Protein AF-A0A2A4T2G9-F1 (afdb_monomer_lite)

Foldseek 3Di:
DDPLCPDPDPVNVVVVVVLVVCCVQANDVLSVVVVVLVVVLVVLQVLVQVLLVVCCVVPPDLVLSKHKDKDWDFDPVPNSHTRIFIKIWIARPPPRHTPDIGGPVLLVVLSVLSVVQVVCCVPVVDRPVVPDDNSSDPD

Structure (mmCIF, N/CA/C/O backbone):
data_AF-A0A2A4T2G9-F1
#
_entry.id   AF-A0A2A4T2G9-F1
#
loop_
_atom_site.group_PDB
_atom_site.id
_atom_site.type_symbol
_atom_site.label_atom_id
_atom_site.label_alt_id
_atom_site.label_comp_id
_atom_site.label_asym_id
_atom_site.label_entity_id
_atom_site.label_seq_id
_atom_site.pdbx_PDB_ins_code
_atom_site.Cartn_x
_atom_site.Cartn_y
_atom_site.Cartn_z
_atom_site.occupancy
_atom_site.B_iso_or_equiv
_atom_site.auth_seq_id
_atom_site.auth_comp_id
_atom_site.auth_asym_id
_atom_site.auth_atom_id
_atom_site.pdbx_PDB_model_num
ATOM 1 N N . MET A 1 1 ? 16.337 -1.772 11.554 1.00 42.78 1 MET A N 1
ATOM 2 C CA . MET A 1 1 ? 14.956 -1.747 11.045 1.00 42.78 1 MET A CA 1
ATOM 3 C C . MET A 1 1 ? 14.288 -0.587 11.750 1.00 42.78 1 MET A C 1
ATOM 5 O O . MET A 1 1 ? 14.227 -0.601 12.973 1.00 42.78 1 MET A O 1
ATOM 9 N N . ASP A 1 2 ? 14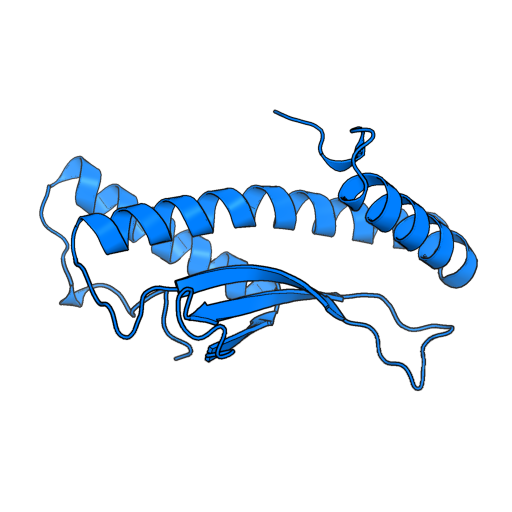.031 0.482 11.005 1.00 51.56 2 ASP A N 1
ATOM 10 C CA . ASP A 1 2 ? 13.635 1.786 11.535 1.00 51.56 2 ASP A CA 1
ATOM 11 C C . ASP A 1 2 ? 12.173 1.700 11.980 1.00 51.56 2 ASP A C 1
ATOM 13 O O . ASP A 1 2 ? 11.295 1.406 11.169 1.00 51.56 2 ASP A O 1
ATOM 17 N N . ASP A 1 3 ? 11.903 1.856 13.274 1.00 64.06 3 ASP A N 1
ATOM 18 C CA . ASP A 1 3 ? 10.545 1.755 13.797 1.00 64.06 3 ASP A CA 1
ATOM 19 C C . ASP A 1 3 ? 9.806 3.054 13.472 1.00 64.06 3 ASP A C 1
ATOM 21 O O . ASP A 1 3 ? 9.721 3.978 14.281 1.00 64.06 3 ASP A O 1
ATOM 25 N N . ARG A 1 4 ? 9.331 3.158 12.225 1.00 64.50 4 ARG A N 1
ATOM 26 C CA . ARG A 1 4 ? 8.678 4.356 11.678 1.00 64.50 4 ARG A CA 1
ATOM 27 C C . ARG A 1 4 ? 7.497 4.805 12.530 1.00 64.50 4 ARG A C 1
ATOM 29 O O . ARG A 1 4 ? 7.255 6.004 12.627 1.00 64.50 4 ARG A O 1
ATOM 36 N N . LEU A 1 5 ? 6.828 3.867 13.203 1.00 63.56 5 LEU A N 1
ATOM 37 C CA . LEU A 1 5 ? 5.745 4.145 14.144 1.00 63.56 5 LEU A CA 1
ATOM 38 C C . LEU A 1 5 ? 6.237 4.772 15.454 1.00 63.56 5 LEU A C 1
ATOM 40 O O . LEU A 1 5 ? 5.456 5.433 16.125 1.00 63.56 5 LEU A O 1
ATOM 44 N N . ASN A 1 6 ? 7.512 4.618 15.807 1.00 66.69 6 ASN A N 1
ATOM 45 C CA . ASN A 1 6 ? 8.126 5.175 17.013 1.00 66.69 6 ASN A CA 1
ATOM 46 C C . ASN A 1 6 ? 8.961 6.440 16.766 1.00 66.69 6 ASN A C 1
ATOM 48 O O . ASN A 1 6 ? 9.425 7.051 17.725 1.00 66.69 6 ASN A O 1
ATOM 52 N N . SER A 1 7 ? 9.100 6.878 15.515 1.00 72.69 7 SER A N 1
ATOM 53 C CA . SER A 1 7 ? 9.712 8.167 15.180 1.00 72.69 7 SER A CA 1
ATOM 54 C C . SER A 1 7 ? 8.839 9.368 15.605 1.00 72.69 7 SER A C 1
ATOM 56 O O . SER A 1 7 ? 7.619 9.246 15.745 1.00 72.69 7 SER A O 1
ATOM 58 N N . ASP A 1 8 ? 9.455 10.540 15.808 1.00 80.31 8 ASP A N 1
ATOM 59 C CA . ASP A 1 8 ? 8.764 11.813 16.110 1.00 80.31 8 ASP A CA 1
ATOM 60 C C . ASP A 1 8 ? 8.419 12.619 14.841 1.00 80.31 8 ASP A C 1
ATOM 62 O O . ASP A 1 8 ? 8.257 13.843 14.871 1.00 80.31 8 ASP A O 1
ATOM 66 N N . THR A 1 9 ? 8.307 11.951 13.692 1.00 86.81 9 THR A N 1
ATOM 67 C CA . THR A 1 9 ? 7.956 12.611 12.429 1.00 86.81 9 THR A CA 1
ATOM 68 C C . THR A 1 9 ? 6.475 13.014 12.396 1.00 86.81 9 THR A C 1
ATOM 70 O O . THR A 1 9 ? 5.640 12.400 13.074 1.00 86.81 9 THR A O 1
ATOM 73 N N . PRO A 1 10 ? 6.095 14.040 11.609 1.00 87.69 10 PRO A N 1
ATOM 74 C CA . PRO A 1 10 ? 4.690 14.377 11.380 1.00 87.69 10 PRO A CA 1
ATOM 75 C C . PRO A 1 10 ? 3.852 13.175 10.919 1.00 87.69 10 PRO A C 1
ATOM 77 O O . PRO A 1 10 ? 2.730 12.989 11.384 1.00 87.69 10 PRO A O 1
ATOM 80 N N . GLU A 1 11 ? 4.408 12.331 10.053 1.00 85.31 11 GLU A N 1
ATOM 81 C CA . GLU A 1 11 ? 3.769 11.131 9.521 1.00 85.31 11 GLU A CA 1
ATOM 82 C C . GLU A 1 11 ? 3.508 10.098 10.621 1.00 85.31 11 GLU A C 1
ATOM 84 O O . GLU A 1 11 ? 2.382 9.620 10.764 1.00 85.31 11 GLU A O 1
ATOM 89 N N . ALA A 1 12 ? 4.512 9.802 11.450 1.00 86.50 12 ALA A N 1
ATOM 90 C CA . ALA A 1 12 ? 4.368 8.878 12.571 1.00 86.50 12 ALA A CA 1
ATOM 91 C C . ALA A 1 12 ? 3.345 9.381 13.596 1.00 86.50 12 ALA A C 1
ATOM 93 O O . ALA A 1 12 ? 2.518 8.614 14.086 1.00 86.50 12 ALA A O 1
ATOM 94 N N . ASN A 1 13 ? 3.344 10.687 13.871 1.00 89.62 13 ASN A N 1
ATOM 95 C CA . ASN A 1 13 ? 2.365 11.312 14.756 1.00 89.62 13 ASN A CA 1
ATOM 96 C C . ASN A 1 13 ? 0.936 11.226 14.202 1.00 89.62 13 ASN A C 1
ATOM 98 O O . ASN A 1 13 ? -0.002 11.006 14.970 1.00 89.62 13 ASN A O 1
ATOM 102 N N . ASN A 1 14 ? 0.757 11.352 12.885 1.00 90.38 14 ASN A N 1
ATOM 103 C CA . ASN A 1 14 ? -0.546 11.169 12.248 1.00 90.38 14 ASN A CA 1
ATOM 104 C C . ASN A 1 14 ? -1.028 9.718 12.355 1.00 90.38 14 ASN A C 1
ATOM 106 O O . ASN A 1 14 ? -2.189 9.493 12.690 1.00 90.38 14 ASN A O 1
ATOM 110 N N . ILE A 1 15 ? -0.138 8.741 12.150 1.00 92.25 15 ILE A N 1
ATOM 111 C CA . ILE A 1 15 ? -0.479 7.321 12.306 1.00 92.25 15 ILE A CA 1
ATOM 112 C C . ILE A 1 15 ? -0.849 7.006 13.762 1.00 92.25 15 ILE A C 1
ATOM 114 O O . ILE A 1 15 ? -1.874 6.374 13.997 1.00 92.25 15 ILE A O 1
ATOM 118 N N . LYS A 1 16 ? -0.081 7.491 14.749 1.00 93.12 16 LYS A N 1
ATOM 119 C CA . LYS A 1 16 ? -0.399 7.312 16.181 1.00 93.12 16 LYS A CA 1
ATOM 120 C C . LYS A 1 16 ? -1.791 7.849 16.517 1.00 93.12 16 LYS A C 1
ATOM 122 O O . LYS A 1 16 ? -2.606 7.120 17.069 1.00 93.12 16 LYS A O 1
ATOM 127 N N . ARG A 1 17 ? -2.094 9.087 16.105 1.00 94.69 17 ARG A N 1
ATOM 128 C CA . ARG A 1 17 ? -3.419 9.700 16.313 1.00 94.69 17 ARG A CA 1
ATOM 129 C C . ARG A 1 17 ? -4.541 8.892 15.669 1.00 94.69 17 ARG A C 1
ATOM 131 O O . ARG A 1 17 ? -5.606 8.755 16.258 1.00 94.69 17 ARG A O 1
ATOM 138 N N . PHE A 1 18 ? -4.305 8.365 14.472 1.00 94.81 18 PHE A N 1
ATOM 139 C CA . PHE A 1 18 ? -5.270 7.518 13.786 1.00 94.81 18 PHE A CA 1
ATOM 140 C C . PHE A 1 18 ? -5.512 6.190 14.522 1.00 94.81 18 PHE A C 1
ATOM 142 O O . PHE A 1 18 ? -6.654 5.758 14.668 1.00 94.81 18 PHE A O 1
ATOM 149 N N . LEU A 1 19 ? -4.456 5.555 15.037 1.00 96.06 19 LEU A N 1
ATOM 150 C CA . LEU A 1 19 ? -4.580 4.336 15.840 1.00 96.06 19 LEU A CA 1
ATOM 151 C C . LEU A 1 19 ? -5.292 4.600 17.175 1.00 96.06 19 LEU A C 1
ATOM 153 O O . LEU A 1 19 ? -6.091 3.769 17.605 1.00 96.06 19 LEU A O 1
ATOM 157 N N . ASP A 1 20 ? -5.062 5.755 17.801 1.00 96.44 20 ASP A N 1
ATOM 158 C CA . ASP A 1 20 ? -5.785 6.171 19.007 1.00 96.44 20 ASP A CA 1
ATOM 159 C C . ASP A 1 20 ? -7.289 6.356 18.736 1.00 96.44 20 ASP A C 1
ATOM 161 O O . ASP A 1 20 ? -8.116 5.881 19.518 1.00 96.44 20 ASP A O 1
ATOM 165 N N . ASP A 1 21 ? -7.655 6.969 17.603 1.00 95.50 21 ASP A N 1
ATOM 166 C CA . ASP A 1 21 ? -9.050 7.069 17.148 1.00 95.50 21 ASP A CA 1
ATOM 167 C C . ASP A 1 21 ? -9.673 5.679 16.936 1.00 95.50 21 ASP A C 1
ATOM 169 O O . ASP A 1 21 ? -10.720 5.360 17.508 1.00 95.50 21 ASP A O 1
ATOM 173 N N . CYS A 1 22 ? -8.974 4.794 16.217 1.00 95.94 22 CYS A N 1
ATOM 174 C CA . CYS A 1 22 ? -9.404 3.409 16.029 1.00 95.94 22 CYS A CA 1
ATOM 175 C C . CYS A 1 22 ? -9.590 2.688 17.370 1.00 95.94 22 CYS A C 1
ATOM 177 O O . CYS A 1 22 ? -10.575 1.977 17.550 1.00 95.94 22 CYS A O 1
ATOM 179 N N . LYS A 1 23 ? -8.688 2.888 18.342 1.00 96.62 23 LYS A N 1
ATOM 180 C CA . LYS A 1 23 ? -8.797 2.293 19.684 1.00 96.62 23 LYS A CA 1
ATOM 181 C C . LYS A 1 23 ? -10.042 2.777 20.421 1.00 96.62 23 LYS A C 1
ATOM 183 O O . LYS A 1 23 ? -10.708 1.960 21.054 1.00 96.62 23 LYS A O 1
ATOM 188 N N . GLY A 1 24 ? -10.366 4.067 20.330 1.00 95.75 24 GLY A N 1
ATOM 189 C CA . GLY A 1 24 ? -11.584 4.625 20.919 1.00 95.75 24 GLY A CA 1
ATOM 190 C C . GLY A 1 24 ? -12.863 4.066 20.293 1.00 95.75 24 GLY A C 1
ATOM 191 O O . GLY A 1 24 ? -13.859 3.876 20.990 1.00 95.75 24 GLY A O 1
ATOM 192 N N . ARG A 1 25 ? -12.821 3.769 18.993 1.00 95.44 25 ARG A N 1
ATOM 193 C CA . ARG A 1 25 ? -13.981 3.378 18.187 1.00 95.44 25 ARG A CA 1
ATOM 194 C C . ARG A 1 25 ? -14.234 1.867 18.151 1.00 95.44 25 ARG A C 1
ATOM 196 O O . ARG A 1 25 ? -15.366 1.428 18.314 1.00 95.44 25 ARG A O 1
ATOM 203 N N . LEU A 1 26 ? -13.176 1.078 17.972 1.00 96.00 26 LEU A N 1
ATOM 204 C CA . LEU A 1 26 ? -13.214 -0.373 17.739 1.00 96.00 26 LEU A CA 1
ATOM 205 C C . LEU A 1 26 ? -12.724 -1.200 18.934 1.00 96.00 26 LEU A C 1
ATOM 207 O O . LEU A 1 26 ? -12.946 -2.411 18.989 1.00 96.00 26 LEU A O 1
ATOM 211 N N . GLY A 1 27 ? -12.059 -0.557 19.894 1.00 96.50 27 GLY A N 1
ATOM 212 C CA . GLY A 1 27 ? -11.424 -1.214 21.027 1.00 96.50 27 GLY A CA 1
ATOM 213 C C . GLY A 1 27 ? -10.005 -1.708 20.734 1.00 96.50 27 GLY A C 1
ATOM 214 O O . GLY A 1 27 ? -9.544 -1.806 19.599 1.00 96.50 27 GLY A O 1
ATOM 215 N N . GLU A 1 28 ? -9.290 -2.032 21.808 1.00 96.44 28 GLU A N 1
ATOM 216 C CA . GLU A 1 28 ? -7.848 -2.292 21.777 1.00 96.44 28 GLU A CA 1
ATOM 217 C C . GLU A 1 28 ? -7.444 -3.492 20.913 1.00 96.44 28 GLU A C 1
ATOM 219 O O . GLU A 1 28 ? -6.494 -3.395 20.139 1.00 96.44 28 GLU A O 1
ATOM 224 N N . ALA A 1 29 ? -8.178 -4.604 21.004 1.00 96.25 29 ALA A N 1
ATOM 225 C CA . ALA A 1 29 ? -7.830 -5.834 20.296 1.00 96.25 29 ALA A CA 1
ATOM 226 C C . ALA A 1 29 ? -7.854 -5.659 18.767 1.00 96.25 29 ALA A C 1
ATOM 228 O O . ALA A 1 29 ? -6.902 -6.047 18.090 1.00 96.25 29 ALA A O 1
ATOM 229 N N . LYS A 1 30 ? -8.910 -5.033 18.231 1.00 95.50 30 LYS A N 1
ATOM 230 C CA . LYS A 1 30 ? -9.046 -4.771 16.791 1.00 95.50 30 LYS A CA 1
ATOM 231 C C . LYS A 1 30 ? -7.990 -3.786 16.295 1.00 95.50 30 LYS A C 1
ATOM 233 O O . LYS A 1 30 ? -7.350 -4.030 15.276 1.00 95.50 30 LYS A O 1
ATOM 238 N N . THR A 1 31 ? -7.735 -2.719 17.051 1.00 96.62 31 THR A N 1
ATOM 239 C CA . THR A 1 31 ? -6.690 -1.748 16.702 1.00 96.62 31 THR A CA 1
ATOM 240 C C . THR A 1 31 ? -5.304 -2.379 16.672 1.00 96.62 31 THR A C 1
ATOM 242 O O . THR A 1 31 ? -4.529 -2.088 15.765 1.00 96.62 31 THR A O 1
ATOM 245 N N . MET A 1 32 ? -4.978 -3.262 17.622 1.00 95.38 32 MET A N 1
ATOM 246 C CA . MET A 1 32 ? -3.697 -3.974 17.610 1.00 95.38 32 MET A CA 1
ATOM 247 C C . MET A 1 32 ? -3.552 -4.862 16.370 1.00 95.38 32 MET A C 1
ATOM 249 O O . MET A 1 32 ? -2.488 -4.863 15.755 1.00 95.38 32 MET A O 1
ATOM 253 N N . GLN A 1 33 ? -4.610 -5.577 15.973 1.00 95.94 33 GLN A N 1
ATOM 254 C CA . GLN A 1 33 ? -4.600 -6.387 14.748 1.00 95.94 33 GLN A CA 1
ATOM 255 C C . GLN A 1 33 ? -4.354 -5.522 13.508 1.00 95.94 33 GLN A C 1
ATOM 257 O O . GLN A 1 33 ? -3.468 -5.827 12.711 1.00 95.94 33 GLN A O 1
ATOM 262 N N . PHE A 1 34 ? -5.070 -4.403 13.384 1.00 96.56 34 PHE A N 1
ATOM 263 C CA . PHE A 1 34 ? -4.869 -3.467 12.282 1.00 96.56 34 PHE A CA 1
ATOM 264 C C . PHE A 1 34 ? -3.454 -2.863 12.279 1.00 96.56 34 PHE A C 1
ATOM 266 O O . PHE A 1 34 ? -2.818 -2.794 11.231 1.00 96.56 34 PHE A O 1
ATOM 273 N N . ALA A 1 35 ? -2.917 -2.479 13.440 1.00 95.62 35 ALA A N 1
ATOM 274 C CA . ALA A 1 35 ? -1.572 -1.913 13.547 1.00 95.62 35 ALA A CA 1
ATOM 275 C C . ALA A 1 35 ? -0.478 -2.887 13.072 1.00 95.62 35 ALA A C 1
ATOM 277 O O . ALA A 1 35 ? 0.503 -2.455 12.465 1.00 95.62 35 ALA A O 1
ATOM 278 N N . VAL A 1 36 ? -0.651 -4.194 13.307 1.00 95.50 36 VAL A N 1
ATOM 279 C CA . VAL A 1 36 ? 0.256 -5.233 12.790 1.00 95.50 36 VAL A CA 1
ATOM 280 C C . VAL A 1 36 ? 0.225 -5.270 11.262 1.00 95.50 36 VAL A C 1
ATOM 282 O O . VAL A 1 36 ? 1.286 -5.239 10.638 1.00 95.50 36 VAL A O 1
ATOM 285 N N . ILE A 1 37 ? -0.970 -5.268 10.663 1.00 96.06 37 ILE A N 1
ATOM 286 C CA . ILE A 1 37 ? -1.148 -5.261 9.202 1.00 96.06 37 ILE A CA 1
ATOM 287 C C . ILE A 1 37 ? -0.552 -3.986 8.597 1.00 96.06 37 ILE A C 1
ATOM 289 O O . ILE A 1 37 ? 0.207 -4.051 7.634 1.00 96.06 37 ILE A O 1
ATOM 293 N N . LEU A 1 38 ? -0.835 -2.826 9.193 1.00 96.00 38 LEU A N 1
ATOM 294 C CA . LEU A 1 38 ? -0.313 -1.538 8.743 1.00 96.00 38 LEU A CA 1
ATOM 295 C C . LEU A 1 38 ? 1.219 -1.510 8.761 1.00 96.00 38 LEU A C 1
ATOM 297 O O . LEU A 1 38 ? 1.837 -1.053 7.802 1.00 96.00 38 LEU A O 1
ATOM 301 N N . LYS A 1 39 ? 1.840 -2.014 9.834 1.00 93.88 39 LYS A N 1
ATOM 302 C CA . LYS A 1 39 ? 3.300 -2.101 9.931 1.00 93.88 39 LYS A CA 1
ATOM 303 C C . LYS A 1 39 ? 3.876 -3.010 8.846 1.00 93.88 39 LYS A C 1
ATOM 305 O O . LYS A 1 39 ? 4.801 -2.600 8.154 1.00 93.88 39 LYS A O 1
ATOM 310 N N . GLN A 1 40 ? 3.304 -4.201 8.672 1.00 95.56 40 GLN A N 1
ATOM 311 C CA . GLN A 1 40 ? 3.728 -5.132 7.628 1.00 95.56 40 GLN A CA 1
ATOM 312 C C . GLN A 1 40 ? 3.634 -4.489 6.238 1.00 95.56 40 GLN A C 1
ATOM 314 O O . GLN A 1 40 ? 4.567 -4.587 5.446 1.00 95.56 40 GLN A O 1
ATOM 319 N N . ALA A 1 41 ? 2.533 -3.793 5.958 1.00 96.25 41 ALA A N 1
ATOM 320 C CA . ALA A 1 41 ? 2.329 -3.119 4.688 1.00 96.25 41 ALA A CA 1
ATOM 321 C C . ALA A 1 41 ? 3.343 -1.992 4.445 1.00 96.25 41 ALA A C 1
ATOM 323 O O . ALA A 1 41 ? 3.792 -1.826 3.316 1.00 96.25 41 ALA A O 1
ATOM 324 N N . LEU A 1 42 ? 3.737 -1.239 5.480 1.00 93.81 42 LEU A N 1
ATOM 325 C CA . LEU A 1 42 ? 4.780 -0.211 5.369 1.00 93.81 42 LEU A CA 1
ATOM 326 C C . LEU A 1 42 ? 6.145 -0.807 5.004 1.00 93.81 42 LEU A C 1
ATOM 328 O O . LEU A 1 42 ? 6.829 -0.243 4.151 1.00 93.81 42 LEU A O 1
ATOM 332 N N . ASP A 1 43 ? 6.519 -1.931 5.618 1.00 93.31 43 ASP A N 1
ATOM 333 C CA . ASP A 1 43 ? 7.782 -2.618 5.321 1.00 93.31 43 ASP A CA 1
ATOM 334 C C . ASP A 1 43 ? 7.776 -3.167 3.880 1.00 93.31 43 ASP A C 1
ATOM 336 O O . ASP A 1 43 ? 8.703 -2.931 3.106 1.00 93.31 43 ASP A O 1
ATOM 340 N N . GLN A 1 44 ? 6.680 -3.817 3.480 1.00 96.56 44 GLN A N 1
ATOM 341 C CA . GLN A 1 44 ? 6.496 -4.370 2.132 1.00 96.56 44 GLN A CA 1
ATOM 342 C C . GLN A 1 44 ? 6.407 -3.290 1.038 1.00 96.56 44 GLN A C 1
ATOM 344 O O . GLN A 1 44 ? 6.801 -3.511 -0.109 1.00 96.56 44 GLN A O 1
ATOM 349 N N . LEU A 1 45 ? 5.905 -2.097 1.368 1.00 96.19 45 LEU A N 1
ATOM 350 C CA . LEU A 1 45 ? 5.826 -0.971 0.437 1.00 96.19 45 LEU A CA 1
ATOM 351 C C . LEU A 1 45 ? 7.212 -0.457 0.028 1.00 96.19 45 LEU A C 1
ATOM 353 O O . LEU A 1 45 ? 7.409 -0.060 -1.127 1.00 96.19 45 LEU A O 1
ATOM 357 N N . ASP A 1 46 ? 8.158 -0.421 0.967 1.00 94.19 46 ASP A N 1
ATOM 358 C CA . ASP A 1 46 ? 9.531 -0.004 0.683 1.00 94.19 46 ASP A CA 1
ATOM 359 C C . ASP A 1 46 ? 10.190 -0.970 -0.306 1.00 94.19 46 ASP A C 1
ATOM 361 O O . ASP A 1 46 ? 10.752 -0.533 -1.313 1.00 94.19 46 ASP A O 1
ATOM 365 N N . GLU A 1 47 ? 10.032 -2.270 -0.056 1.00 96.06 47 GLU A N 1
ATOM 366 C CA . GLU A 1 47 ? 10.522 -3.359 -0.901 1.00 96.06 47 GLU A CA 1
ATOM 367 C C . GLU A 1 47 ? 9.932 -3.281 -2.322 1.00 96.06 47 GLU A C 1
ATOM 369 O O . GLU A 1 47 ? 10.666 -3.221 -3.312 1.00 96.06 47 GLU A O 1
ATOM 374 N N . ALA A 1 48 ? 8.608 -3.141 -2.446 1.00 96.88 48 ALA A N 1
ATOM 375 C CA . ALA A 1 48 ? 7.951 -2.977 -3.744 1.00 96.88 48 ALA A CA 1
ATOM 376 C C . ALA A 1 48 ? 8.487 -1.766 -4.528 1.00 96.88 48 ALA A C 1
ATOM 378 O O . ALA A 1 48 ? 8.685 -1.816 -5.749 1.00 96.88 48 ALA A O 1
ATOM 379 N N . ASN A 1 49 ? 8.732 -0.645 -3.843 1.00 96.50 49 ASN A N 1
ATOM 380 C CA . ASN A 1 49 ? 9.273 0.561 -4.465 1.00 96.50 49 ASN A CA 1
ATOM 381 C C . ASN A 1 49 ? 10.759 0.427 -4.834 1.00 96.50 49 ASN A C 1
ATOM 383 O O . ASN A 1 49 ? 11.205 1.087 -5.781 1.00 96.50 49 ASN A O 1
ATOM 387 N N . GLU A 1 50 ? 11.518 -0.419 -4.139 1.00 95.19 50 GLU A N 1
ATOM 388 C CA . GLU A 1 50 ? 12.879 -0.796 -4.521 1.00 95.19 50 GLU A CA 1
ATOM 389 C C . GLU A 1 50 ? 12.877 -1.595 -5.830 1.00 95.19 50 GLU A C 1
ATOM 391 O O . GLU A 1 50 ? 13.520 -1.169 -6.797 1.00 95.19 50 GLU A O 1
ATOM 396 N N . TYR A 1 51 ? 12.064 -2.654 -5.924 1.00 94.31 51 TYR A N 1
ATOM 397 C CA . TYR A 1 51 ? 11.906 -3.439 -7.156 1.00 94.31 51 TYR A CA 1
ATOM 398 C C . TYR A 1 51 ? 11.450 -2.576 -8.332 1.00 94.31 51 TYR A C 1
ATOM 400 O O . TYR A 1 51 ? 12.000 -2.645 -9.433 1.00 94.31 51 TYR A O 1
ATOM 408 N N . THR A 1 52 ? 10.493 -1.682 -8.086 1.00 93.62 52 THR A N 1
ATOM 409 C CA . THR A 1 52 ? 9.987 -0.737 -9.089 1.00 93.62 52 THR A CA 1
ATOM 410 C C . THR A 1 52 ? 11.082 0.191 -9.609 1.00 93.62 52 THR A C 1
ATOM 412 O O . THR A 1 52 ? 11.214 0.397 -10.819 1.00 93.62 52 THR A O 1
ATOM 415 N N . ARG A 1 53 ? 11.902 0.742 -8.707 1.00 92.38 53 ARG A N 1
ATOM 416 C CA . ARG A 1 53 ? 13.020 1.619 -9.073 1.00 92.38 53 ARG A CA 1
ATOM 417 C C . ARG A 1 53 ? 14.067 0.864 -9.879 1.00 92.38 53 ARG A C 1
ATOM 419 O O . ARG A 1 53 ? 14.561 1.388 -10.879 1.00 92.38 53 ARG A O 1
ATOM 426 N N . PHE A 1 54 ? 14.390 -0.357 -9.464 1.00 91.38 54 PHE A N 1
ATOM 427 C CA . PHE A 1 54 ? 15.334 -1.200 -10.180 1.00 91.38 54 PHE A CA 1
ATOM 428 C C . PHE A 1 54 ? 14.838 -1.521 -11.593 1.00 91.38 54 PHE A C 1
ATOM 430 O O . PHE A 1 54 ? 15.575 -1.318 -12.562 1.00 91.38 54 PHE A O 1
ATOM 437 N N . ARG A 1 55 ? 13.566 -1.924 -11.737 1.00 89.94 55 ARG A N 1
ATOM 438 C CA . ARG A 1 55 ? 12.932 -2.136 -13.044 1.00 89.94 55 ARG A CA 1
ATOM 439 C C . ARG A 1 55 ? 13.046 -0.905 -13.927 1.00 89.94 55 ARG A C 1
ATOM 441 O O . ARG A 1 55 ? 13.461 -1.044 -15.072 1.00 89.94 55 ARG A O 1
ATOM 448 N N . PHE A 1 56 ? 12.710 0.279 -13.416 1.00 89.75 56 PHE A N 1
ATOM 449 C CA . PHE A 1 56 ? 12.785 1.517 -14.193 1.00 89.75 56 PHE A CA 1
ATOM 450 C C . PHE A 1 56 ? 14.213 1.822 -14.661 1.00 89.75 56 PHE A C 1
ATOM 452 O O . PHE A 1 56 ? 14.416 2.201 -15.811 1.00 89.75 56 PHE A O 1
ATOM 459 N N . PHE A 1 57 ? 15.215 1.615 -13.801 1.00 88.75 57 PHE A N 1
ATOM 460 C CA . PHE A 1 57 ? 16.617 1.817 -14.167 1.00 88.75 57 PHE A CA 1
ATOM 461 C C . PHE A 1 57 ? 17.076 0.860 -15.279 1.00 88.75 57 PHE A C 1
ATOM 463 O O . PHE A 1 57 ? 17.818 1.263 -16.173 1.00 88.75 57 PHE A O 1
ATOM 470 N N . LYS A 1 58 ? 16.633 -0.403 -15.245 1.00 86.75 58 LYS A N 1
ATOM 471 C CA . LYS A 1 58 ? 16.997 -1.417 -16.248 1.00 86.75 58 LYS A CA 1
ATOM 472 C C . LYS A 1 58 ? 16.194 -1.305 -17.542 1.00 86.75 58 LYS A C 1
ATOM 474 O O . LYS A 1 58 ? 16.746 -1.483 -18.625 1.00 86.75 58 LYS A O 1
ATOM 479 N N . PHE A 1 59 ? 14.907 -0.997 -17.433 1.00 84.50 59 PHE A N 1
ATOM 480 C CA . PHE A 1 59 ? 13.969 -0.863 -18.542 1.00 84.50 59 PHE A CA 1
ATOM 481 C C . PHE A 1 59 ? 13.168 0.426 -18.365 1.00 84.50 59 PHE A C 1
ATOM 483 O O . PHE A 1 59 ? 12.046 0.393 -17.851 1.00 84.50 59 PHE A O 1
ATOM 490 N N . PRO A 1 60 ? 13.724 1.573 -18.789 1.00 81.19 60 PRO A N 1
ATOM 491 C CA . PRO A 1 60 ? 13.035 2.845 -18.671 1.00 81.19 60 PRO A CA 1
ATOM 492 C C . PRO A 1 60 ? 11.741 2.814 -19.479 1.00 81.19 60 PRO A C 1
ATOM 494 O O . PRO A 1 60 ? 11.748 2.752 -20.710 1.00 81.19 60 PRO A O 1
ATOM 497 N N . LEU A 1 61 ? 10.615 2.876 -18.776 1.00 77.81 61 LEU A N 1
ATOM 498 C CA . LEU A 1 61 ? 9.284 2.989 -19.358 1.00 77.81 61 LEU A CA 1
ATOM 499 C C . LEU A 1 61 ? 8.662 4.284 -18.830 1.00 77.81 61 LEU A C 1
ATOM 501 O O . LEU A 1 61 ? 7.917 4.233 -17.861 1.00 77.81 61 LEU A O 1
ATOM 505 N N . PRO A 1 62 ? 8.943 5.459 -19.429 1.00 72.75 62 PRO A N 1
ATOM 506 C CA . PRO A 1 62 ? 8.519 6.749 -18.869 1.00 72.75 62 PRO A CA 1
ATOM 507 C C . PRO A 1 62 ? 7.005 6.878 -18.658 1.00 72.75 62 PRO A C 1
ATOM 509 O O . PRO A 1 62 ? 6.554 7.523 -17.715 1.00 72.75 62 PRO A O 1
ATOM 512 N N . LYS A 1 63 ? 6.205 6.228 -19.515 1.00 74.50 63 LYS A N 1
ATOM 513 C CA . LYS A 1 63 ? 4.739 6.182 -19.380 1.00 74.50 63 LYS A CA 1
ATOM 514 C C . LYS A 1 63 ? 4.273 5.357 -18.169 1.00 74.50 63 LYS A C 1
ATOM 516 O O . LYS A 1 63 ? 3.176 5.587 -17.677 1.00 74.50 63 LYS A O 1
ATOM 521 N N . ASN A 1 64 ? 5.131 4.468 -17.670 1.00 74.50 64 ASN A N 1
ATOM 522 C CA . ASN A 1 64 ? 4.879 3.529 -16.579 1.00 74.50 64 ASN A CA 1
ATOM 523 C C . ASN A 1 64 ? 5.931 3.681 -15.459 1.00 74.50 64 ASN A C 1
ATOM 525 O O . ASN A 1 64 ? 6.290 2.700 -14.810 1.00 74.50 64 ASN A O 1
ATOM 529 N N . ASP A 1 65 ? 6.464 4.891 -15.255 1.00 89.81 65 ASP A N 1
ATOM 530 C CA . ASP A 1 65 ? 7.263 5.209 -14.070 1.00 89.81 65 ASP A CA 1
ATOM 531 C C . ASP A 1 65 ? 6.312 5.287 -12.879 1.00 89.81 65 ASP A C 1
ATOM 533 O O . ASP A 1 65 ? 5.620 6.289 -12.690 1.00 89.81 65 ASP A O 1
ATOM 537 N N . VAL A 1 66 ? 6.198 4.181 -12.148 1.00 92.69 66 VAL A N 1
ATOM 538 C CA . VAL A 1 66 ? 5.219 4.030 -11.076 1.00 92.69 66 VAL A CA 1
ATOM 539 C C . VAL A 1 66 ? 5.844 4.199 -9.695 1.00 92.69 66 VAL A C 1
ATOM 541 O O . VAL A 1 66 ? 7.052 4.063 -9.480 1.00 92.69 66 VAL A O 1
ATOM 544 N N . ILE A 1 67 ? 4.993 4.536 -8.737 1.00 95.81 67 ILE A N 1
ATOM 545 C CA . ILE A 1 67 ? 5.304 4.548 -7.314 1.00 95.81 67 ILE A CA 1
ATOM 546 C C . ILE A 1 67 ? 4.094 4.025 -6.548 1.00 95.81 67 ILE A C 1
ATOM 548 O O . ILE A 1 67 ? 2.953 4.392 -6.848 1.00 95.81 67 ILE A O 1
ATOM 552 N N . PHE A 1 68 ? 4.361 3.186 -5.554 1.00 97.19 68 PHE A N 1
ATOM 553 C CA . PHE A 1 68 ? 3.351 2.679 -4.641 1.00 97.19 68 PHE A CA 1
ATOM 554 C C . PHE A 1 68 ? 3.298 3.541 -3.381 1.00 97.19 68 PHE A C 1
ATOM 556 O O . PHE A 1 68 ? 4.337 3.903 -2.820 1.00 97.19 68 PHE A O 1
ATOM 563 N N . THR A 1 69 ? 2.090 3.854 -2.921 1.00 96.44 69 THR A N 1
ATOM 564 C CA . THR A 1 69 ? 1.825 4.496 -1.629 1.00 96.44 69 THR A CA 1
ATOM 565 C C . THR A 1 69 ? 0.794 3.699 -0.843 1.00 96.44 69 THR A C 1
ATOM 567 O O . THR A 1 69 ? -0.072 3.048 -1.425 1.00 96.44 69 THR A O 1
ATOM 570 N N . LEU A 1 70 ? 0.884 3.756 0.484 1.00 96.25 70 LEU A N 1
ATOM 571 C CA . LEU A 1 70 ? -0.086 3.131 1.374 1.00 96.25 70 LEU A CA 1
ATOM 572 C C . LEU A 1 70 ? -1.269 4.069 1.611 1.00 96.25 70 LEU A C 1
ATOM 574 O O . LEU A 1 70 ? -1.089 5.259 1.860 1.00 96.25 70 LEU A O 1
ATOM 578 N N . GLU A 1 71 ? -2.468 3.510 1.561 1.00 96.06 71 GLU A N 1
ATOM 579 C CA . GLU A 1 71 ? -3.724 4.171 1.883 1.00 96.06 71 GLU A CA 1
ATOM 580 C C . GLU A 1 71 ? -4.448 3.375 2.971 1.00 96.06 71 GLU A C 1
ATOM 582 O O . GLU A 1 71 ? -4.339 2.148 3.041 1.00 96.06 71 GLU A O 1
ATOM 587 N N . VAL A 1 72 ? -5.212 4.082 3.802 1.00 96.19 72 VAL A N 1
ATOM 588 C CA . VAL A 1 72 ? -6.148 3.468 4.744 1.00 96.19 72 VAL A CA 1
ATOM 589 C C . VAL A 1 72 ? -7.559 3.830 4.307 1.00 96.19 72 VAL A C 1
ATOM 591 O O . VAL A 1 72 ? -7.871 5.007 4.120 1.00 96.19 72 VAL A O 1
ATOM 594 N N . MET A 1 73 ? -8.389 2.813 4.119 1.00 96.25 73 MET A N 1
ATOM 595 C CA . MET A 1 73 ? -9.762 2.926 3.645 1.00 96.25 73 MET A CA 1
ATOM 596 C C . MET A 1 73 ? -10.720 2.694 4.810 1.00 96.25 73 MET A C 1
ATOM 598 O O . MET A 1 73 ? -10.512 1.786 5.612 1.00 96.25 73 MET A O 1
ATOM 602 N N . ILE A 1 74 ? -11.745 3.539 4.912 1.00 95.31 74 ILE A N 1
ATOM 603 C CA . ILE A 1 74 ? -12.831 3.416 5.890 1.00 95.31 74 ILE A CA 1
ATOM 604 C C . ILE A 1 74 ? -14.137 3.794 5.192 1.00 95.31 74 ILE A C 1
ATOM 606 O O . ILE A 1 74 ? -14.186 4.794 4.466 1.00 95.31 74 ILE A O 1
ATOM 610 N N . ASP A 1 75 ? -15.199 3.035 5.437 1.00 95.12 75 ASP A N 1
ATOM 611 C CA . ASP A 1 75 ? -16.553 3.393 5.040 1.00 95.12 75 ASP A CA 1
ATOM 612 C C . ASP A 1 75 ? -17.097 4.502 5.953 1.00 95.12 75 ASP A C 1
ATOM 614 O O . ASP A 1 75 ? -17.348 4.339 7.149 1.00 95.12 75 ASP A O 1
ATOM 618 N N . VAL A 1 76 ? -17.301 5.679 5.365 1.00 94.75 76 VAL A N 1
ATOM 619 C CA . VAL A 1 76 ? -17.795 6.867 6.072 1.00 94.75 76 VAL A CA 1
ATOM 620 C C . VAL A 1 76 ? -19.242 6.727 6.550 1.00 94.75 76 VAL A C 1
ATOM 622 O O . VAL A 1 76 ? -19.651 7.433 7.471 1.00 94.75 76 VAL A O 1
ATOM 625 N N . THR A 1 77 ? -20.030 5.839 5.942 1.00 97.00 77 THR A N 1
ATOM 626 C CA . THR A 1 77 ? -21.439 5.623 6.298 1.00 97.00 77 THR A CA 1
ATOM 627 C C . THR A 1 77 ? -21.587 4.765 7.549 1.00 97.00 77 THR A C 1
ATOM 629 O O . THR A 1 77 ? -22.529 4.945 8.322 1.00 97.00 77 THR A O 1
ATOM 632 N N . THR A 1 78 ? -20.616 3.888 7.788 1.00 95.31 78 THR A N 1
ATOM 633 C CA . THR A 1 78 ? -20.523 2.994 8.946 1.00 95.31 78 THR A CA 1
ATOM 634 C C . THR A 1 78 ? -19.319 3.331 9.819 1.00 95.31 78 THR A C 1
ATOM 636 O O . THR A 1 78 ? -18.911 2.516 10.645 1.00 95.31 78 THR A O 1
ATOM 639 N N . TYR A 1 79 ? -18.796 4.561 9.712 1.00 92.25 79 TYR A N 1
ATOM 640 C CA . TYR A 1 79 ? -17.539 4.978 10.333 1.00 92.25 79 TYR A CA 1
ATOM 641 C C . TYR A 1 79 ? -17.438 4.619 11.808 1.00 92.25 79 TYR A C 1
ATOM 643 O O . TYR A 1 79 ? -16.349 4.342 12.252 1.00 92.25 79 TYR A O 1
ATOM 651 N N . THR A 1 80 ? -18.507 4.586 12.605 1.00 92.06 80 THR A N 1
ATOM 652 C CA . THR A 1 80 ? -18.414 4.240 14.038 1.00 92.06 80 THR A CA 1
ATOM 653 C C . THR A 1 80 ? -18.119 2.769 14.322 1.00 92.06 80 THR A C 1
ATOM 655 O O . THR A 1 80 ? -17.674 2.457 15.420 1.00 92.06 80 THR A O 1
ATOM 658 N N . ILE A 1 81 ? -18.340 1.875 13.361 1.00 92.12 81 ILE A N 1
ATOM 659 C CA . ILE A 1 81 ? -18.216 0.420 13.533 1.00 92.12 81 ILE A CA 1
ATOM 660 C C . ILE A 1 81 ? -17.341 -0.248 12.469 1.00 92.12 81 ILE A C 1
ATOM 662 O O . ILE A 1 81 ? -16.987 -1.410 12.638 1.00 92.12 81 ILE A O 1
ATOM 666 N N . ASP A 1 82 ? -17.009 0.474 11.399 1.00 95.44 82 ASP A N 1
ATOM 667 C CA . ASP A 1 82 ? -16.252 -0.047 10.267 1.00 95.44 82 ASP A CA 1
ATOM 668 C C . ASP A 1 82 ? -14.802 -0.370 10.633 1.00 95.44 82 ASP A C 1
ATOM 670 O O . ASP A 1 82 ? -14.150 0.408 11.340 1.00 95.44 82 ASP A O 1
ATOM 674 N N . ASP A 1 83 ? -14.295 -1.500 10.155 1.00 94.06 83 ASP A N 1
ATOM 675 C CA . ASP A 1 83 ? -12.915 -1.911 10.389 1.00 94.06 83 ASP A CA 1
ATOM 676 C C . ASP A 1 83 ? -12.023 -1.305 9.287 1.00 94.06 83 ASP A C 1
ATOM 678 O O . ASP A 1 83 ? -12.277 -1.547 8.111 1.00 94.06 83 ASP A O 1
ATOM 682 N N . PRO A 1 84 ? -10.989 -0.507 9.622 1.00 96.25 84 PRO A N 1
ATOM 683 C CA . PRO A 1 84 ? -10.139 0.116 8.615 1.00 96.25 84 PRO A CA 1
ATOM 684 C C . PRO A 1 84 ? -9.374 -0.932 7.806 1.00 96.25 84 PRO A C 1
ATOM 686 O O . PRO A 1 84 ? -8.820 -1.887 8.355 1.00 96.25 84 PRO A O 1
ATOM 689 N N . GLU A 1 85 ? -9.261 -0.692 6.504 1.00 96.56 85 GLU A N 1
ATOM 690 C CA . GLU A 1 85 ? -8.563 -1.572 5.572 1.00 96.56 85 GLU A CA 1
ATOM 691 C C . GLU A 1 85 ? -7.309 -0.899 5.016 1.00 96.56 85 GLU A C 1
ATOM 693 O O . GLU A 1 85 ? -7.282 0.307 4.763 1.00 96.56 85 GLU A O 1
ATOM 698 N N . VAL A 1 86 ? -6.254 -1.682 4.790 1.00 97.44 86 VAL A N 1
ATOM 699 C CA . VAL A 1 86 ? -5.060 -1.209 4.084 1.00 97.44 86 VAL A CA 1
ATOM 700 C C . VAL A 1 86 ? -5.234 -1.441 2.587 1.00 97.44 86 VAL A C 1
ATOM 702 O O . VAL A 1 86 ? -5.570 -2.542 2.146 1.00 97.44 86 VAL A O 1
ATOM 705 N N . ALA A 1 87 ? -4.944 -0.411 1.800 1.00 97.69 87 ALA A N 1
ATOM 706 C CA . ALA A 1 87 ? -4.908 -0.483 0.350 1.00 97.69 87 ALA A CA 1
ATOM 707 C C . ALA A 1 87 ? -3.601 0.105 -0.184 1.00 97.69 87 ALA A C 1
ATOM 709 O O . ALA A 1 87 ? -3.022 1.018 0.404 1.00 97.69 87 ALA A O 1
ATOM 710 N N . ILE A 1 88 ? -3.139 -0.403 -1.323 1.00 97.88 88 ILE A N 1
ATOM 711 C CA . ILE A 1 88 ? -1.938 0.099 -1.988 1.00 97.88 88 ILE A CA 1
ATOM 712 C C . ILE A 1 88 ? -2.342 0.852 -3.244 1.00 97.88 88 ILE A C 1
ATOM 714 O O . ILE A 1 88 ? -2.920 0.293 -4.179 1.00 97.88 88 ILE A O 1
ATOM 718 N N . ARG A 1 89 ? -2.031 2.145 -3.268 1.00 97.62 89 ARG A N 1
ATOM 719 C CA . ARG A 1 89 ? -2.259 3.021 -4.413 1.00 97.62 89 ARG A CA 1
ATOM 720 C C . ARG A 1 89 ? -1.031 3.011 -5.304 1.00 97.62 89 ARG A C 1
ATOM 722 O O . ARG A 1 89 ? 0.067 3.344 -4.868 1.00 97.62 89 ARG A O 1
ATOM 729 N N . CYS A 1 90 ? -1.231 2.688 -6.574 1.00 96.19 90 CYS A N 1
ATOM 730 C CA . CYS A 1 90 ? -0.223 2.849 -7.608 1.00 96.19 90 CYS A CA 1
ATOM 731 C C . CYS A 1 90 ? -0.511 4.115 -8.406 1.00 96.19 90 CYS A C 1
ATOM 733 O O . CYS A 1 90 ? -1.627 4.321 -8.895 1.00 96.19 90 CYS A O 1
ATOM 735 N N . ARG A 1 91 ? 0.502 4.964 -8.561 1.00 95.56 91 ARG A N 1
ATOM 736 C CA . ARG A 1 91 ? 0.407 6.178 -9.371 1.00 95.56 91 ARG A CA 1
ATOM 737 C C . ARG A 1 91 ? 1.609 6.334 -10.278 1.00 95.56 91 ARG A C 1
ATOM 739 O O . ARG A 1 91 ? 2.704 5.874 -9.958 1.00 95.56 91 ARG A O 1
ATOM 746 N N . ASN A 1 92 ? 1.416 7.045 -11.379 1.00 93.56 92 ASN A N 1
ATOM 747 C CA . ASN A 1 92 ? 2.533 7.531 -12.169 1.00 93.56 92 ASN A CA 1
ATOM 748 C C . ASN A 1 92 ? 3.304 8.585 -11.352 1.00 93.56 92 ASN A C 1
ATOM 750 O O . ASN A 1 92 ? 2.720 9.548 -10.853 1.00 93.56 92 ASN A O 1
ATOM 754 N N . ARG A 1 93 ? 4.618 8.409 -11.209 1.00 92.56 93 ARG A N 1
ATOM 755 C CA . ARG A 1 93 ? 5.503 9.272 -10.413 1.00 92.56 93 ARG A CA 1
ATOM 756 C C . ARG A 1 93 ? 5.550 10.710 -10.931 1.00 92.56 93 ARG A C 1
ATOM 758 O O . ARG A 1 93 ? 5.709 11.632 -10.137 1.00 92.56 93 ARG A O 1
ATOM 765 N N . ASN A 1 94 ? 5.415 10.900 -12.242 1.00 90.88 94 ASN A N 1
ATOM 766 C CA . ASN A 1 94 ? 5.572 12.197 -12.896 1.00 90.88 94 ASN A CA 1
ATOM 767 C C . ASN A 1 94 ? 4.250 12.966 -12.968 1.00 90.88 94 ASN A C 1
ATOM 769 O O . ASN A 1 94 ? 4.220 14.168 -12.712 1.00 90.88 94 ASN A O 1
ATOM 773 N N . THR A 1 95 ? 3.152 12.287 -13.307 1.00 92.75 95 THR A N 1
ATOM 774 C CA . THR A 1 95 ? 1.838 12.932 -13.468 1.00 92.75 95 THR A CA 1
ATOM 775 C C . THR A 1 95 ? 0.990 12.902 -12.199 1.00 92.75 95 THR A C 1
ATOM 777 O O . THR A 1 95 ? 0.007 13.631 -12.118 1.00 92.75 95 THR A O 1
ATOM 780 N N . ASN A 1 96 ? 1.356 12.079 -11.208 1.00 91.81 96 ASN A N 1
ATOM 781 C CA . ASN A 1 96 ? 0.537 11.733 -10.040 1.00 91.81 96 ASN A CA 1
ATOM 782 C C . ASN A 1 96 ? -0.818 11.091 -10.380 1.00 91.81 96 ASN A C 1
ATOM 784 O O . ASN A 1 96 ? -1.662 10.944 -9.497 1.00 91.81 96 ASN A O 1
ATOM 788 N N . GLU A 1 97 ? -1.027 10.684 -11.633 1.00 93.88 97 GLU A N 1
ATOM 789 C CA . GLU A 1 97 ? -2.228 9.970 -12.053 1.00 93.88 97 GLU A CA 1
ATOM 790 C C . GLU A 1 97 ? -2.319 8.631 -11.320 1.00 93.88 97 GLU A C 1
ATOM 792 O O . GLU A 1 97 ? -1.369 7.843 -11.337 1.00 93.88 97 GLU A O 1
ATOM 797 N N . VAL A 1 98 ? -3.459 8.379 -10.675 1.00 94.31 98 VAL A N 1
ATOM 798 C CA . VAL A 1 98 ? -3.749 7.086 -10.052 1.00 94.31 98 VAL A CA 1
ATOM 799 C C . VAL A 1 98 ? -4.017 6.078 -11.158 1.00 94.31 98 VAL A C 1
ATOM 801 O O . VAL A 1 98 ? -4.967 6.227 -11.919 1.00 94.31 98 VAL A O 1
ATOM 804 N N . LEU A 1 99 ? -3.181 5.047 -11.229 1.00 93.44 99 LEU A N 1
ATOM 805 C CA . LEU A 1 99 ? -3.297 4.000 -12.240 1.00 93.44 99 LEU A CA 1
ATOM 806 C C . LEU A 1 99 ? -4.236 2.895 -11.763 1.00 93.44 99 LEU A C 1
ATOM 808 O O . LEU A 1 99 ? -5.067 2.407 -12.524 1.00 93.44 99 LEU A O 1
ATOM 812 N N . PHE A 1 100 ? -4.100 2.503 -10.496 1.00 94.88 100 PHE A N 1
ATOM 813 C CA . PHE A 1 100 ? -4.958 1.518 -9.847 1.00 94.88 100 PHE A CA 1
ATOM 814 C C . PHE A 1 100 ? -4.783 1.552 -8.324 1.00 94.88 100 PHE A C 1
ATOM 816 O O . PHE A 1 100 ? -3.837 2.134 -7.786 1.00 94.88 100 PHE A O 1
ATOM 823 N N . LEU A 1 101 ? -5.719 0.899 -7.640 1.00 96.31 101 LEU A N 1
ATOM 824 C CA . LEU A 1 101 ? -5.723 0.667 -6.202 1.00 96.31 101 LEU A CA 1
ATOM 825 C C . LEU A 1 101 ? -5.886 -0.838 -5.974 1.00 96.31 101 LEU A C 1
ATOM 827 O O . LEU A 1 101 ? -6.759 -1.456 -6.587 1.00 96.31 101 LEU A O 1
ATOM 831 N N . TRP A 1 102 ? -5.059 -1.420 -5.115 1.00 97.19 102 TRP A N 1
ATOM 832 C CA . TRP A 1 102 ? -5.150 -2.829 -4.738 1.00 97.19 102 TRP A CA 1
ATOM 833 C C . TRP A 1 102 ? -5.520 -2.984 -3.273 1.00 97.19 102 TRP A C 1
ATOM 835 O O . TRP A 1 102 ? -5.107 -2.179 -2.436 1.00 97.19 102 TRP A O 1
ATOM 845 N N . SER A 1 103 ? -6.256 -4.056 -2.972 1.00 97.06 103 SER A N 1
ATOM 846 C CA . S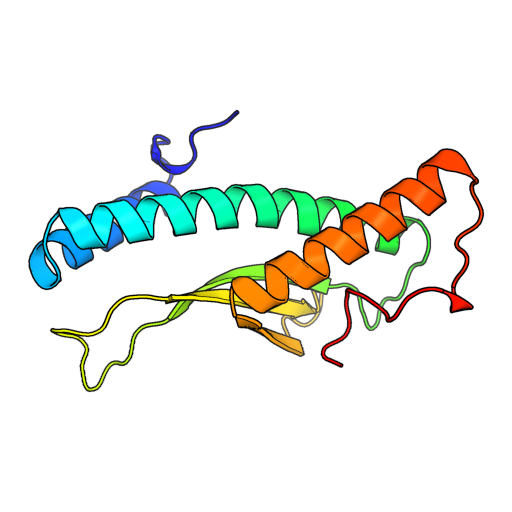ER A 1 103 ? -6.312 -4.578 -1.611 1.00 97.06 103 SER A CA 1
ATOM 847 C C . SER A 1 103 ? -4.910 -4.988 -1.166 1.00 97.06 103 SER A C 1
ATOM 849 O O . SER A 1 103 ? -4.041 -5.286 -1.994 1.00 97.06 103 SER A O 1
ATOM 851 N N . PHE A 1 104 ? -4.686 -5.021 0.145 1.00 96.94 104 PHE A N 1
ATOM 852 C CA . PHE A 1 104 ? -3.410 -5.484 0.674 1.00 96.94 104 PHE A CA 1
ATOM 853 C C . PHE A 1 104 ? -3.087 -6.929 0.254 1.00 96.94 104 PHE A C 1
ATOM 855 O O . PHE A 1 104 ? -1.954 -7.208 -0.119 1.00 96.94 104 PHE A O 1
ATOM 862 N N . GLU A 1 105 ? -4.090 -7.809 0.195 1.00 96.62 105 GLU A N 1
ATOM 863 C CA . GLU A 1 105 ? -3.947 -9.192 -0.285 1.00 96.62 105 GLU A CA 1
ATOM 864 C C . GLU A 1 105 ? -3.431 -9.255 -1.731 1.00 96.62 105 GLU A C 1
ATOM 866 O O . GLU A 1 105 ? -2.390 -9.855 -1.991 1.00 96.62 105 GLU A O 1
ATOM 871 N N . LYS A 1 106 ? -4.081 -8.548 -2.670 1.00 95.81 106 LYS A N 1
ATOM 872 C CA . LYS A 1 106 ? -3.622 -8.504 -4.068 1.00 95.81 106 LYS A CA 1
ATOM 873 C C . LYS A 1 106 ? -2.220 -7.905 -4.173 1.00 95.81 106 LYS A C 1
ATOM 875 O O . LYS A 1 106 ? -1.435 -8.313 -5.022 1.00 95.81 106 LYS A O 1
ATOM 880 N N . PHE A 1 107 ? -1.888 -6.927 -3.334 1.00 97.25 107 PHE A N 1
ATOM 881 C CA . PHE A 1 107 ? -0.539 -6.373 -3.307 1.00 97.25 107 PHE A CA 1
ATOM 882 C C . PHE A 1 107 ? 0.511 -7.401 -2.872 1.00 97.25 107 PHE A C 1
ATOM 884 O O . PHE A 1 107 ? 1.577 -7.429 -3.478 1.00 97.25 107 PHE A O 1
ATOM 891 N N . GLN A 1 108 ? 0.219 -8.256 -1.890 1.00 97.19 108 GLN A N 1
ATOM 892 C CA . GLN A 1 108 ? 1.144 -9.306 -1.452 1.00 97.19 108 GLN A CA 1
ATOM 893 C C . GLN A 1 108 ? 1.439 -10.302 -2.578 1.00 97.19 108 GLN A C 1
ATOM 895 O O . GLN A 1 108 ? 2.604 -10.556 -2.866 1.00 97.19 108 GLN A O 1
ATOM 900 N N . GLU A 1 109 ? 0.411 -10.752 -3.302 1.00 95.50 109 GLU A N 1
ATOM 901 C CA . GLU A 1 109 ? 0.592 -11.610 -4.484 1.00 95.50 109 GLU A CA 1
ATOM 902 C C . GLU A 1 109 ? 1.499 -10.951 -5.536 1.00 95.50 109 GLU A C 1
ATOM 904 O O . GLU A 1 109 ? 2.353 -11.591 -6.150 1.00 95.50 109 GLU A O 1
ATOM 909 N N . ARG A 1 110 ? 1.328 -9.642 -5.754 1.00 95.19 110 ARG A N 1
ATOM 910 C CA . ARG A 1 110 ? 2.134 -8.883 -6.718 1.00 95.19 110 ARG A CA 1
ATOM 911 C C . ARG A 1 110 ? 3.553 -8.654 -6.230 1.00 95.19 110 ARG A C 1
ATOM 913 O O . ARG A 1 110 ? 4.458 -8.640 -7.059 1.00 95.19 110 ARG A O 1
ATOM 920 N N . LEU A 1 111 ? 3.752 -8.477 -4.929 1.00 96.50 111 LEU A N 1
ATOM 921 C CA . LEU A 1 111 ? 5.072 -8.329 -4.334 1.00 96.50 111 LEU A CA 1
ATOM 922 C C . LEU A 1 111 ? 5.902 -9.599 -4.527 1.00 96.50 111 LEU A C 1
ATOM 924 O O . LEU A 1 111 ? 7.044 -9.489 -4.962 1.00 96.50 111 LEU A O 1
ATOM 928 N N . ASP A 1 112 ? 5.310 -10.775 -4.316 1.00 95.38 112 ASP A N 1
ATOM 929 C CA . ASP A 1 112 ? 5.979 -12.059 -4.560 1.00 95.38 112 ASP A CA 1
ATOM 930 C C . ASP A 1 112 ? 6.428 -12.171 -6.025 1.00 95.38 112 ASP A C 1
ATOM 932 O O . ASP A 1 112 ? 7.584 -12.467 -6.317 1.00 95.38 112 ASP A O 1
ATOM 936 N N . MET A 1 113 ? 5.558 -11.797 -6.969 1.00 93.56 113 MET A N 1
ATOM 937 C CA . MET A 1 113 ? 5.921 -11.763 -8.389 1.00 93.56 113 MET A CA 1
ATOM 938 C C . MET A 1 113 ? 7.019 -10.730 -8.716 1.00 93.56 113 MET A C 1
ATOM 940 O O . MET A 1 113 ? 7.815 -10.945 -9.634 1.00 93.56 113 MET A O 1
ATOM 944 N N . MET A 1 114 ? 7.058 -9.582 -8.025 1.00 93.75 114 MET A N 1
ATOM 945 C CA . MET A 1 114 ? 8.142 -8.601 -8.183 1.00 93.75 114 MET A CA 1
ATOM 946 C C . MET A 1 114 ? 9.466 -9.151 -7.652 1.00 93.75 114 MET A C 1
ATOM 948 O O . MET A 1 114 ? 10.498 -8.920 -8.285 1.00 93.75 114 MET A O 1
ATOM 952 N N . ALA A 1 115 ? 9.432 -9.872 -6.530 1.00 93.75 115 ALA A N 1
ATOM 953 C CA . ALA A 1 115 ? 10.596 -10.513 -5.935 1.00 93.75 115 ALA A CA 1
ATOM 954 C C . ALA A 1 115 ? 11.153 -11.610 -6.854 1.00 93.75 115 ALA A C 1
ATOM 956 O O . ALA A 1 115 ? 12.349 -11.599 -7.140 1.00 93.75 115 ALA A O 1
ATOM 957 N N . ASP A 1 116 ? 10.291 -12.470 -7.407 1.00 91.06 116 ASP A N 1
ATOM 958 C CA . ASP A 1 116 ? 10.674 -13.485 -8.398 1.00 91.06 116 ASP A CA 1
ATOM 959 C C . ASP A 1 116 ? 11.325 -12.843 -9.632 1.00 91.06 116 ASP A C 1
ATOM 961 O O . ASP A 1 116 ? 12.410 -13.235 -10.061 1.00 91.06 116 ASP A O 1
ATOM 965 N N . TRP A 1 117 ? 10.703 -11.789 -10.173 1.00 88.94 117 TRP A N 1
ATOM 966 C CA . TRP A 1 117 ? 11.252 -11.049 -11.311 1.00 88.94 117 TRP A CA 1
ATOM 967 C C . TRP A 1 117 ? 12.620 -10.428 -10.997 1.00 88.94 117 TRP A C 1
ATOM 969 O O . TRP A 1 117 ? 13.509 -10.394 -11.854 1.00 88.94 117 TRP A O 1
ATOM 979 N N . TYR A 1 118 ? 12.786 -9.902 -9.781 1.00 89.88 118 TYR A N 1
ATOM 980 C CA . TYR A 1 118 ? 14.036 -9.303 -9.330 1.00 89.88 118 TYR A CA 1
ATOM 981 C C . TYR A 1 118 ? 15.135 -10.361 -9.177 1.00 89.88 118 TYR A C 1
ATOM 983 O O . TYR A 1 118 ? 16.243 -10.144 -9.668 1.00 89.88 118 TYR A O 1
ATOM 991 N N . ALA A 1 119 ? 14.824 -11.511 -8.573 1.00 88.62 119 ALA A N 1
ATOM 992 C CA . ALA A 1 119 ? 15.745 -12.633 -8.411 1.00 88.62 119 ALA A CA 1
ATOM 993 C C . ALA A 1 119 ? 16.226 -13.180 -9.765 1.00 88.62 119 ALA A C 1
ATOM 995 O O . ALA A 1 119 ? 17.434 -13.239 -9.995 1.00 88.62 119 ALA A O 1
ATOM 996 N N . ASP A 1 120 ? 15.308 -13.443 -10.704 1.00 82.94 120 ASP A N 1
ATOM 997 C CA . ASP A 1 120 ? 15.634 -13.896 -12.067 1.00 82.94 120 ASP A CA 1
ATOM 998 C C . ASP A 1 120 ? 16.606 -12.938 -12.779 1.00 82.94 120 ASP A C 1
ATOM 1000 O O . ASP A 1 120 ? 17.523 -13.354 -13.492 1.00 82.94 120 ASP A O 1
ATOM 1004 N N . PHE A 1 121 ? 16.427 -11.624 -12.590 1.00 81.19 121 PHE A N 1
ATOM 1005 C CA . PHE A 1 121 ? 17.335 -10.643 -13.178 1.00 81.19 121 PHE A CA 1
ATOM 1006 C C . PHE A 1 121 ? 18.720 -10.662 -12.521 1.00 81.19 121 PHE A C 1
ATOM 1008 O O . PHE A 1 121 ? 19.722 -10.491 -13.220 1.00 81.19 121 PHE A O 1
ATOM 1015 N N . ILE A 1 122 ? 18.785 -10.788 -11.194 1.00 81.38 122 ILE A N 1
ATOM 1016 C CA . ILE A 1 122 ? 20.046 -10.747 -10.446 1.00 81.38 122 ILE A CA 1
ATOM 1017 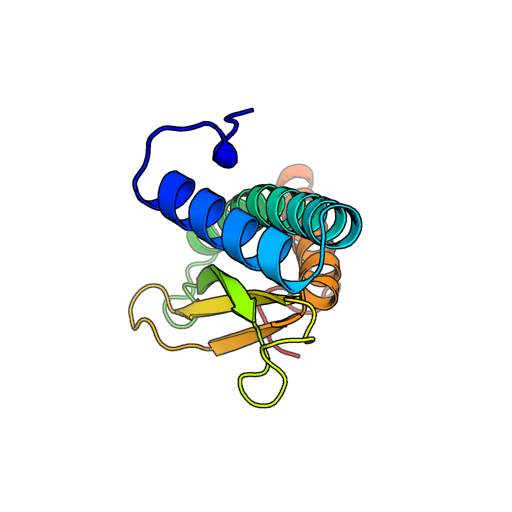C C . ILE A 1 122 ? 20.888 -12.003 -10.699 1.00 81.38 122 ILE A C 1
ATOM 1019 O O . ILE A 1 122 ? 22.101 -11.867 -10.866 1.00 81.38 122 ILE A O 1
ATOM 1023 N N . ASP A 1 123 ? 20.261 -13.177 -10.782 1.00 76.94 123 ASP A N 1
ATOM 1024 C CA . ASP A 1 123 ? 20.967 -14.455 -10.909 1.00 76.94 123 ASP A CA 1
ATOM 1025 C C . ASP A 1 123 ? 21.429 -14.735 -12.348 1.00 76.94 123 ASP A C 1
ATOM 1027 O O . ASP A 1 123 ? 22.609 -15.012 -12.577 1.00 76.94 123 ASP A O 1
ATOM 1031 N N . ASP A 1 124 ? 20.537 -14.597 -13.336 1.00 66.19 124 ASP A N 1
ATOM 1032 C CA . ASP A 1 124 ? 20.813 -15.024 -14.716 1.00 66.19 124 ASP A CA 1
ATOM 1033 C C . ASP A 1 124 ? 21.083 -13.856 -15.681 1.00 66.19 124 ASP A C 1
ATOM 1035 O O . ASP A 1 124 ? 21.508 -14.062 -16.822 1.00 66.19 124 ASP A O 1
ATOM 1039 N N . GLY A 1 125 ? 20.809 -12.609 -15.273 1.00 65.19 125 GLY A N 1
ATOM 1040 C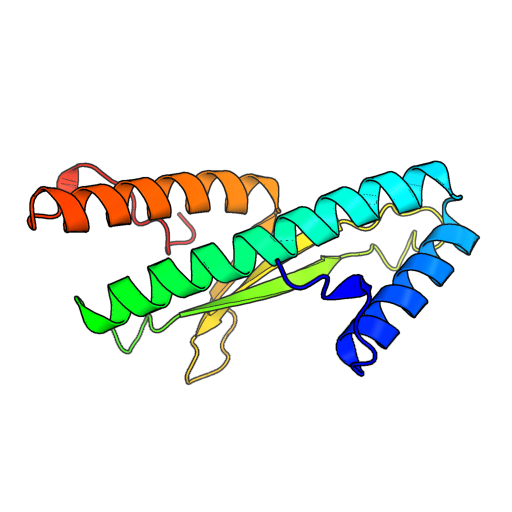 CA . GLY A 1 125 ? 20.901 -11.423 -16.138 1.00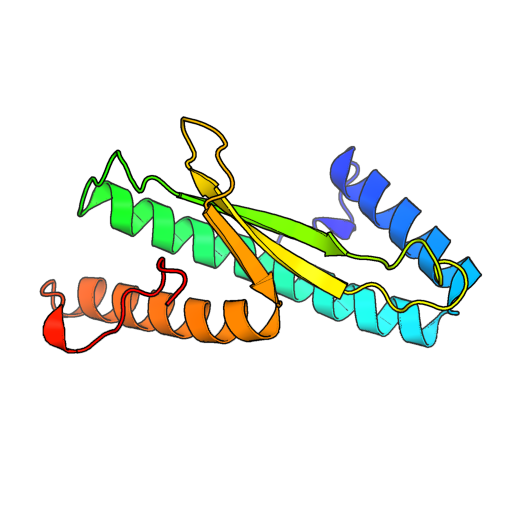 65.19 125 GLY A CA 1
ATOM 1041 C C . GLY A 1 125 ? 19.926 -11.427 -17.328 1.00 65.19 125 GLY A C 1
ATOM 1042 O O . GLY A 1 125 ? 19.932 -10.495 -18.139 1.00 65.19 125 GLY A O 1
ATOM 1043 N N . ILE A 1 126 ? 19.086 -12.461 -17.443 1.00 65.88 126 ILE A N 1
ATOM 1044 C CA . ILE A 1 126 ? 18.126 -12.690 -18.521 1.00 65.88 126 ILE A CA 1
ATOM 1045 C C . ILE A 1 126 ? 16.742 -12.834 -17.892 1.00 65.88 126 ILE A C 1
ATOM 1047 O O . ILE A 1 126 ? 16.416 -13.857 -17.304 1.00 65.88 126 ILE A O 1
ATOM 1051 N N . ILE A 1 127 ? 15.883 -11.831 -18.082 1.00 64.12 127 ILE A N 1
ATOM 1052 C CA . ILE A 1 127 ? 14.471 -11.952 -17.695 1.00 64.12 127 ILE A CA 1
ATOM 1053 C C . ILE A 1 127 ? 13.758 -12.795 -18.733 1.00 64.12 127 ILE A C 1
ATOM 1055 O O . ILE A 1 127 ? 13.650 -12.399 -19.900 1.00 64.12 127 ILE A O 1
ATOM 1059 N N . ASN A 1 128 ? 13.178 -13.903 -18.293 1.00 63.91 128 ASN A N 1
ATOM 1060 C CA . ASN A 1 128 ? 12.292 -14.689 -19.130 1.00 63.91 128 ASN A CA 1
ATOM 1061 C C . ASN A 1 128 ? 10.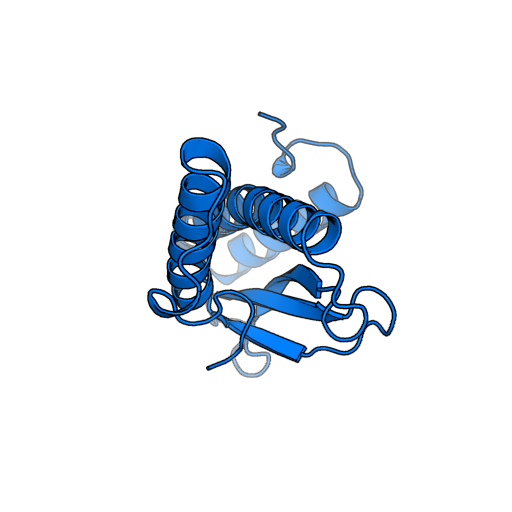904 -14.027 -19.187 1.00 63.91 128 ASN A C 1
ATOM 1063 O O . ASN A 1 128 ? 9.988 -14.383 -18.451 1.00 63.91 128 ASN A O 1
ATOM 1067 N N . ARG A 1 129 ? 10.764 -13.002 -20.039 1.00 60.16 129 ARG A N 1
ATOM 1068 C CA . ARG A 1 129 ? 9.563 -12.142 -20.111 1.00 60.16 129 ARG A CA 1
ATOM 1069 C C . ARG A 1 129 ? 8.271 -12.897 -20.430 1.00 60.16 129 ARG A C 1
ATOM 1071 O O . ARG A 1 129 ? 7.207 -12.414 -20.071 1.00 60.16 129 ARG A O 1
ATOM 1078 N N . ASP A 1 130 ? 8.371 -14.065 -21.057 1.00 59.66 130 ASP A N 1
ATOM 1079 C CA . ASP A 1 130 ? 7.218 -14.894 -21.417 1.00 59.66 130 ASP A CA 1
ATOM 1080 C C . ASP A 1 130 ? 6.717 -15.769 -20.254 1.00 59.66 130 ASP A C 1
ATOM 1082 O O . ASP A 1 130 ? 5.656 -16.382 -20.362 1.00 59.66 130 ASP A O 1
ATOM 1086 N N . ARG A 1 131 ? 7.459 -15.848 -19.138 1.00 59.62 131 ARG A N 1
ATOM 1087 C CA . ARG A 1 131 ? 7.081 -16.669 -17.976 1.00 59.62 131 ARG A CA 1
ATOM 1088 C C . ARG A 1 131 ? 6.161 -15.967 -16.982 1.00 59.62 131 ARG A C 1
ATOM 1090 O O . ARG A 1 131 ? 5.493 -16.659 -16.220 1.00 59.62 131 ARG A O 1
ATOM 1097 N N . PHE A 1 132 ? 6.098 -14.635 -16.989 1.00 63.19 132 PHE A N 1
ATOM 1098 C CA . PHE A 1 132 ? 5.435 -13.881 -15.926 1.00 63.19 132 PHE A CA 1
ATOM 1099 C C . PHE A 1 132 ? 4.405 -12.897 -16.476 1.00 63.19 132 PHE A C 1
ATOM 1101 O O . PHE A 1 132 ? 4.672 -12.147 -17.414 1.00 63.19 132 PHE A O 1
ATOM 1108 N N . ALA A 1 133 ? 3.230 -12.858 -15.845 1.00 78.44 133 ALA A N 1
ATOM 1109 C CA . ALA A 1 133 ? 2.352 -11.699 -15.956 1.00 78.44 133 ALA A CA 1
ATOM 1110 C C . ALA A 1 133 ? 3.068 -10.465 -15.366 1.00 78.44 133 ALA A C 1
ATOM 1112 O O . ALA A 1 133 ? 3.801 -10.599 -14.391 1.00 78.44 133 ALA A O 1
ATOM 1113 N N . ASP A 1 134 ? 2.880 -9.272 -15.947 1.00 84.94 134 ASP A N 1
ATOM 1114 C CA . ASP A 1 134 ? 3.541 -8.044 -15.469 1.00 84.94 134 ASP A CA 1
ATOM 1115 C C . ASP A 1 134 ? 3.053 -7.702 -14.047 1.00 84.94 134 ASP A C 1
ATOM 1117 O O . ASP A 1 134 ? 1.880 -7.331 -13.892 1.00 84.94 134 ASP A O 1
ATOM 1121 N N . PRO A 1 135 ? 3.913 -7.781 -13.009 1.00 88.88 135 PRO A N 1
ATOM 1122 C CA . PRO A 1 135 ? 3.473 -7.576 -11.635 1.00 88.88 135 PRO A CA 1
ATOM 1123 C C . PRO A 1 135 ? 3.201 -6.105 -11.307 1.00 88.88 135 PRO A C 1
ATOM 1125 O O . PRO A 1 135 ? 2.640 -5.811 -10.259 1.00 88.88 135 PRO A O 1
ATOM 1128 N N . TRP A 1 136 ? 3.528 -5.174 -12.211 1.00 90.38 136 TRP A N 1
ATOM 1129 C CA . TRP A 1 136 ? 3.166 -3.757 -12.107 1.00 90.38 136 TRP A CA 1
ATOM 1130 C C . TRP A 1 136 ? 1.874 -3.405 -12.860 1.00 90.38 136 TRP A C 1
ATOM 1132 O O . TRP A 1 136 ? 1.541 -2.224 -12.981 1.00 90.38 136 TRP A O 1
ATOM 1142 N N . SER A 1 137 ? 1.155 -4.393 -13.398 1.00 85.00 137 SER A N 1
ATOM 1143 C CA . SER A 1 137 ? -0.076 -4.181 -14.165 1.00 85.00 137 SER A CA 1
ATOM 1144 C C . SER A 1 137 ? -1.330 -4.511 -13.356 1.00 85.00 137 SER A C 1
ATOM 1146 O O . SER A 1 137 ? -1.311 -5.363 -12.475 1.00 85.00 137 SER A O 1
ATOM 1148 N N . ASN A 1 138 ? -2.447 -3.845 -13.665 1.00 78.94 138 ASN A N 1
ATOM 1149 C CA . ASN A 1 138 ? -3.711 -4.054 -12.949 1.00 78.94 138 ASN A CA 1
ATOM 1150 C C . ASN A 1 138 ? -4.401 -5.401 -13.264 1.00 78.94 138 ASN A C 1
ATOM 1152 O O . ASN A 1 138 ? -5.330 -5.785 -12.547 1.00 78.94 138 ASN A O 1
ATOM 1156 N N . LEU A 1 139 ? -3.970 -6.073 -14.339 1.00 61.41 139 LEU A N 1
ATOM 1157 C CA . LEU A 1 139 ? -4.551 -7.312 -14.867 1.00 61.41 139 LEU A CA 1
ATOM 1158 C C . LEU A 1 139 ? -4.360 -8.475 -13.903 1.00 61.41 139 LEU A C 1
ATOM 1160 O O . LEU A 1 139 ? -3.206 -8.685 -13.477 1.00 61.41 139 LEU A O 1
#

Secondary structure (DSSP, 8-state):
---GGGS-SHHHHHHHHHHHHHHHHH-HHHHHHHHHHHHHHHHHHHHHHHHHHHHHHHS--GGG-EEEEEEEE--SSSTTTPPPEEEEEEEETTT--EEEEEEHHHHHHHHHHHHHHHHHHHHHS---TTSS--TTS--

Radius of gyration: 17.15 Å; chains: 1; bounding box: 42×31×43 Å

Sequence (139 aa):
MDDRLNSDTPEANNIKRFLDDCKGRLGEAKTMQFAVILKQALDQLDEANEYTRFRFFKFPLPKNDVIFTLEVMIDVTTYTIDDPEVAIRCRNRNTNEVLFLWSFEKFQERLDMMADWYADFIDDGIINRDRFADPWSNL

pLDDT: mean 88.72, std 11.48, range [42.78, 97.88]